Protein AF-G3IB19-F1 (afdb_monomer_lite)

Structure (mmCIF, N/CA/C/O backbone):
data_AF-G3IB19-F1
#
_entry.id   AF-G3IB19-F1
#
loop_
_atom_site.group_PDB
_atom_site.id
_atom_site.type_symbol
_atom_site.label_atom_id
_atom_site.label_alt_id
_atom_site.label_comp_id
_atom_site.label_asym_id
_atom_site.label_entity_id
_atom_site.label_seq_id
_atom_site.pdbx_PDB_ins_code
_atom_site.Cartn_x
_atom_site.Cartn_y
_atom_site.Cartn_z
_atom_site.occupancy
_atom_site.B_iso_or_equiv
_atom_site.auth_seq_id
_atom_site.auth_comp_id
_atom_site.auth_asym_id
_atom_site.auth_atom_id
_atom_site.pdbx_PDB_model_num
ATOM 1 N N . MET A 1 1 ? -4.379 5.592 -67.601 1.00 39.75 1 MET A N 1
ATOM 2 C CA . MET A 1 1 ? -2.978 5.146 -67.716 1.00 39.75 1 MET A CA 1
ATOM 3 C C . MET A 1 1 ? -2.103 6.145 -66.982 1.00 39.75 1 MET A C 1
ATOM 5 O O . MET A 1 1 ? -1.998 7.265 -67.447 1.00 39.75 1 MET A O 1
ATOM 9 N N . ASN A 1 2 ? -1.598 5.711 -65.822 1.00 28.30 2 ASN A N 1
ATOM 10 C CA . ASN A 1 2 ? -0.252 5.942 -65.273 1.00 28.30 2 ASN A CA 1
ATOM 11 C C . ASN A 1 2 ? 0.230 7.403 -65.154 1.00 28.30 2 ASN A C 1
ATOM 13 O O . ASN A 1 2 ? 0.312 8.114 -66.138 1.00 28.30 2 ASN A O 1
ATOM 17 N N . GLY A 1 3 ? 0.676 7.911 -64.015 1.00 35.91 3 GLY A N 1
ATOM 18 C CA . GLY A 1 3 ? 0.996 7.300 -62.738 1.00 35.91 3 GLY A CA 1
ATOM 19 C C . GLY A 1 3 ? 1.564 8.404 -61.849 1.00 35.91 3 GLY A C 1
ATOM 20 O O . GLY A 1 3 ? 2.319 9.262 -62.298 1.00 35.91 3 GLY A O 1
ATOM 21 N N . VAL A 1 4 ? 1.120 8.401 -60.602 1.00 43.41 4 VAL A N 1
ATOM 22 C CA . VAL A 1 4 ? 1.526 9.309 -59.533 1.00 43.41 4 VAL A CA 1
ATOM 23 C C . VAL A 1 4 ? 2.947 8.950 -59.111 1.00 43.41 4 VAL A C 1
ATOM 25 O O . VAL A 1 4 ? 3.185 7.786 -58.811 1.00 43.41 4 VAL A O 1
ATOM 28 N N . LEU A 1 5 ? 3.864 9.910 -59.000 1.00 43.44 5 LEU A N 1
ATOM 29 C CA . LEU A 1 5 ? 4.992 9.775 -58.075 1.00 43.44 5 LEU A CA 1
ATOM 30 C C . LEU A 1 5 ? 5.398 11.148 -57.537 1.00 43.44 5 LEU A C 1
ATOM 32 O O . LEU A 1 5 ? 6.238 11.859 -58.081 1.00 43.44 5 LEU A O 1
ATOM 36 N N . ALA A 1 6 ? 4.757 11.495 -56.424 1.00 43.28 6 ALA A N 1
ATOM 37 C CA . ALA A 1 6 ? 5.302 12.422 -55.453 1.00 43.28 6 ALA A CA 1
ATOM 38 C C . ALA A 1 6 ? 6.612 11.829 -54.914 1.00 43.28 6 ALA A C 1
ATOM 40 O O . ALA A 1 6 ? 6.618 10.719 -54.376 1.00 43.28 6 ALA A O 1
ATOM 41 N N . ALA A 1 7 ? 7.720 12.557 -55.044 1.00 43.75 7 ALA A N 1
ATOM 42 C CA . ALA A 1 7 ? 8.941 12.237 -54.319 1.00 43.75 7 ALA A CA 1
ATOM 43 C C . ALA A 1 7 ? 8.720 12.614 -52.848 1.00 43.75 7 ALA A C 1
ATOM 45 O O . ALA A 1 7 ? 8.956 13.743 -52.421 1.00 43.75 7 ALA A O 1
ATOM 46 N N . ALA A 1 8 ? 8.154 11.666 -52.104 1.00 45.75 8 ALA A N 1
ATOM 47 C CA . ALA A 1 8 ? 7.985 11.742 -50.668 1.00 45.75 8 ALA A CA 1
ATOM 48 C C . ALA A 1 8 ? 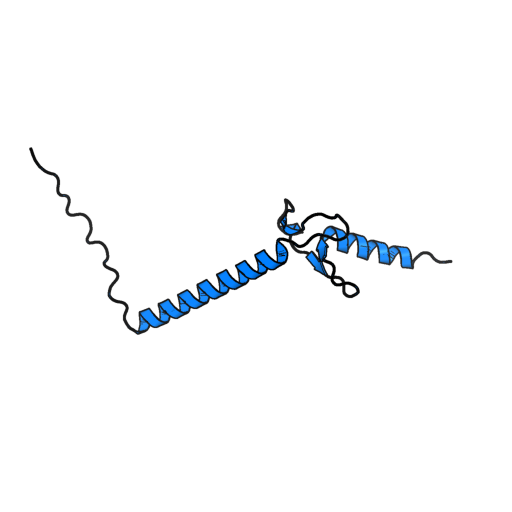9.345 11.936 -49.987 1.00 45.75 8 ALA A C 1
ATOM 50 O O . ALA A 1 8 ? 10.350 11.351 -50.392 1.00 45.75 8 ALA A O 1
ATOM 51 N N . SER A 1 9 ? 9.319 12.765 -48.945 1.00 45.25 9 SER A N 1
ATOM 52 C CA . SER A 1 9 ? 10.362 13.030 -47.964 1.00 45.25 9 SER A CA 1
ATOM 53 C C . SER A 1 9 ? 11.434 11.952 -47.885 1.00 45.25 9 SER A C 1
ATOM 55 O O . SER A 1 9 ? 11.145 10.791 -47.584 1.00 45.25 9 SER A O 1
ATOM 57 N N . ILE A 1 10 ? 12.686 12.377 -48.061 1.00 52.28 10 ILE A N 1
ATOM 58 C CA . ILE A 1 10 ? 13.865 11.627 -47.639 1.00 52.28 10 ILE A CA 1
ATOM 59 C C . ILE A 1 10 ? 13.678 11.352 -46.148 1.00 52.28 10 ILE A C 1
ATOM 61 O O . ILE A 1 10 ? 13.887 12.208 -45.290 1.00 52.28 10 ILE A O 1
ATOM 65 N N . LYS A 1 11 ? 13.170 10.153 -45.866 1.00 55.16 11 LYS A N 1
ATOM 66 C CA . LYS A 1 11 ? 13.022 9.569 -44.543 1.00 55.16 11 LYS A CA 1
ATOM 67 C C . LYS A 1 11 ? 14.368 9.753 -43.860 1.00 55.16 11 LYS A C 1
ATOM 69 O O . LYS A 1 11 ? 15.359 9.247 -44.374 1.00 55.16 11 LYS A O 1
ATOM 74 N N . SER A 1 12 ? 14.408 10.502 -42.758 1.00 49.53 12 SER A N 1
ATOM 75 C CA . SER A 1 12 ? 15.586 10.623 -41.902 1.00 49.53 12 SER A CA 1
ATOM 76 C C . SER A 1 12 ? 16.071 9.223 -41.537 1.00 49.53 12 SER A C 1
ATOM 78 O O . SER A 1 12 ? 15.565 8.590 -40.609 1.00 49.53 12 SER A O 1
ATOM 80 N N . ILE A 1 13 ? 17.020 8.710 -42.317 1.00 53.31 13 ILE A N 1
ATOM 81 C CA . ILE A 1 13 ? 17.762 7.498 -42.020 1.00 53.31 13 ILE A CA 1
ATOM 82 C C . ILE A 1 13 ? 18.521 7.851 -40.749 1.00 53.31 13 ILE A C 1
ATOM 84 O O . ILE A 1 13 ? 19.409 8.705 -40.783 1.00 53.31 13 ILE A O 1
ATOM 88 N N . LYS A 1 14 ? 18.111 7.276 -39.609 1.00 58.91 14 LYS A N 1
ATOM 89 C CA . LYS A 1 14 ? 18.856 7.402 -38.354 1.00 58.91 14 LYS A CA 1
ATOM 90 C C . LYS A 1 14 ? 20.302 7.019 -38.667 1.00 58.91 14 LYS A C 1
ATOM 92 O O . LYS A 1 14 ? 20.588 5.876 -39.013 1.00 58.91 14 LYS A O 1
ATOM 97 N N . LYS A 1 15 ? 21.166 8.034 -38.641 1.00 54.00 15 LYS A N 1
ATOM 98 C CA . LYS A 1 15 ? 22.602 7.956 -38.903 1.00 54.00 15 LYS A CA 1
ATOM 99 C C . LYS A 1 15 ? 23.196 6.820 -38.054 1.00 54.00 15 LYS A C 1
ATOM 101 O O . LYS A 1 15 ? 22.754 6.674 -36.912 1.00 54.00 15 LYS A O 1
ATOM 106 N N . PRO A 1 16 ? 24.151 6.023 -38.574 1.00 54.41 16 PRO A N 1
ATOM 107 C CA . PRO A 1 16 ? 24.783 4.958 -37.799 1.00 54.41 16 PRO A CA 1
ATOM 108 C C . PRO A 1 16 ? 25.292 5.543 -36.483 1.00 54.41 16 PRO A C 1
ATOM 110 O O . PRO A 1 16 ? 26.022 6.539 -36.492 1.00 54.41 16 PRO A O 1
ATOM 113 N N . LEU A 1 17 ? 24.818 4.980 -35.369 1.00 57.00 17 LEU A N 1
ATOM 114 C CA . LEU A 1 17 ? 25.151 5.458 -34.036 1.00 57.00 17 LEU A CA 1
ATOM 115 C C . LEU A 1 17 ? 26.681 5.464 -33.889 1.00 57.00 17 LEU A C 1
ATOM 117 O O . LEU A 1 17 ? 27.331 4.426 -33.985 1.00 57.00 17 LEU A O 1
ATOM 121 N N . SER A 1 18 ? 27.264 6.642 -33.666 1.00 61.53 18 SER A N 1
ATOM 122 C CA . SER A 1 18 ? 28.650 6.761 -33.217 1.00 61.53 18 SER A CA 1
ATOM 123 C C . SER A 1 18 ? 28.805 6.061 -31.862 1.00 61.53 18 SER A C 1
ATOM 125 O O . SER A 1 18 ? 27.850 6.028 -31.086 1.00 61.53 18 SER A O 1
ATOM 127 N N . LEU A 1 19 ? 29.992 5.536 -31.539 1.00 56.56 19 LEU A N 1
ATOM 128 C CA . LEU A 1 19 ? 30.278 4.840 -30.269 1.00 56.56 19 LEU A CA 1
ATOM 129 C C . LEU A 1 19 ? 29.784 5.619 -29.030 1.00 56.56 19 LEU A C 1
ATOM 131 O O . LEU A 1 19 ? 29.220 5.033 -28.114 1.00 56.56 19 LEU A O 1
ATOM 135 N N . HIS A 1 20 ? 29.898 6.951 -29.058 1.00 58.81 20 HIS A N 1
ATOM 136 C CA . HIS A 1 20 ? 29.364 7.846 -28.027 1.00 58.81 20 HIS A CA 1
ATOM 137 C C . HIS A 1 20 ? 27.830 7.773 -27.906 1.00 58.81 20 HIS A C 1
ATOM 139 O O . HIS A 1 20 ? 27.296 7.662 -26.807 1.00 58.81 20 HIS A O 1
ATOM 145 N N . SER A 1 21 ? 27.115 7.760 -29.034 1.00 61.28 21 SER A N 1
ATOM 146 C CA . SER A 1 21 ? 25.653 7.626 -29.053 1.00 61.28 21 SER A CA 1
ATOM 147 C C . SER A 1 21 ? 25.161 6.217 -28.700 1.00 61.28 21 SER A C 1
ATOM 149 O O . SER A 1 21 ? 24.070 6.090 -28.152 1.00 61.28 21 SER A O 1
ATOM 151 N N . VAL A 1 22 ? 25.954 5.166 -28.959 1.00 70.19 22 VAL A N 1
ATOM 152 C CA . VAL A 1 22 ? 25.628 3.789 -28.541 1.00 70.19 22 VAL A CA 1
ATOM 153 C C . VAL A 1 22 ? 25.700 3.671 -27.022 1.00 70.19 22 VAL A C 1
ATOM 155 O O . VAL A 1 22 ? 24.749 3.192 -26.418 1.00 70.19 22 VAL A O 1
ATOM 158 N N . THR A 1 23 ? 26.767 4.167 -26.391 1.00 75.94 23 THR A N 1
ATOM 159 C CA . THR A 1 23 ? 26.890 4.170 -24.924 1.00 75.94 23 THR A CA 1
ATOM 160 C C . THR A 1 23 ? 25.775 4.983 -24.266 1.00 75.94 23 THR A C 1
ATOM 162 O O . THR A 1 23 ? 25.165 4.522 -23.307 1.00 75.94 23 THR A O 1
ATOM 165 N N . GLN A 1 24 ? 25.445 6.159 -24.813 1.00 79.81 24 GLN A N 1
ATOM 166 C CA . GLN A 1 24 ? 24.318 6.963 -24.325 1.00 79.81 24 GLN A CA 1
ATOM 167 C C . GLN A 1 24 ? 22.975 6.235 -24.472 1.00 79.81 24 GLN A C 1
ATOM 169 O O . GLN A 1 24 ? 22.151 6.275 -23.561 1.00 79.81 24 GLN A O 1
ATOM 174 N N . HIS A 1 25 ? 22.755 5.543 -25.592 1.00 80.69 25 HIS A N 1
ATOM 175 C CA . HIS A 1 25 ? 21.556 4.736 -25.798 1.00 80.69 25 HIS A CA 1
ATOM 176 C C . HIS A 1 25 ? 21.484 3.547 -24.832 1.00 80.69 25 HIS A C 1
ATOM 178 O O . HIS A 1 25 ? 20.423 3.305 -24.267 1.00 80.69 25 HIS A O 1
ATOM 184 N N . ILE A 1 26 ? 22.593 2.831 -24.623 1.00 86.12 26 ILE A N 1
ATOM 185 C CA . ILE A 1 26 ? 22.668 1.692 -23.699 1.00 86.12 26 ILE A CA 1
ATOM 186 C C . ILE A 1 26 ? 22.345 2.151 -22.278 1.00 86.12 26 ILE A C 1
ATOM 188 O O . ILE A 1 26 ? 21.483 1.553 -21.646 1.00 86.12 26 ILE A O 1
ATOM 192 N N . ASN A 1 27 ? 22.957 3.241 -21.810 1.00 87.94 27 ASN A N 1
ATOM 193 C CA . ASN A 1 27 ? 22.682 3.780 -20.479 1.00 87.94 27 ASN A CA 1
ATOM 194 C C . ASN A 1 27 ? 21.211 4.187 -20.337 1.00 87.94 27 ASN A C 1
ATOM 196 O O . ASN A 1 27 ? 20.546 3.737 -19.413 1.00 87.94 27 ASN A O 1
ATOM 200 N N . SER A 1 28 ? 20.666 4.926 -21.308 1.00 85.88 28 SER A N 1
ATOM 201 C CA . SER A 1 28 ? 19.248 5.303 -21.296 1.00 85.88 28 SER A CA 1
ATOM 202 C C . SER A 1 28 ? 18.307 4.091 -21.332 1.00 85.88 28 SER A C 1
ATOM 204 O O . SER A 1 28 ? 17.233 4.137 -20.734 1.00 85.88 28 SER A O 1
ATOM 206 N N . CYS A 1 29 ? 18.688 3.015 -22.026 1.00 88.44 29 CYS A N 1
ATOM 207 C CA . CYS A 1 29 ? 17.929 1.768 -22.076 1.00 88.44 29 CYS A CA 1
ATOM 208 C C . CYS A 1 29 ? 17.953 1.047 -20.722 1.00 88.44 29 CYS A C 1
ATOM 210 O O . CYS A 1 29 ? 16.904 0.625 -20.242 1.00 88.44 29 CYS A O 1
ATOM 212 N N . ILE A 1 30 ? 19.125 0.968 -20.082 1.00 90.44 30 ILE A N 1
ATOM 213 C CA . ILE A 1 30 ? 19.288 0.396 -18.740 1.00 90.44 30 ILE A CA 1
ATOM 214 C C . ILE A 1 30 ? 18.463 1.196 -17.728 1.00 90.44 30 ILE A C 1
ATOM 216 O O . ILE A 1 30 ? 17.643 0.614 -17.032 1.00 90.44 30 ILE A O 1
ATOM 220 N N . GLU A 1 31 ? 18.571 2.525 -17.721 1.00 90.94 31 GLU A N 1
ATOM 221 C CA . GLU A 1 31 ? 17.817 3.385 -16.800 1.00 90.94 31 GLU A CA 1
ATOM 222 C C . GLU A 1 31 ? 16.297 3.283 -16.982 1.00 90.94 31 GLU A C 1
ATOM 224 O O . GLU A 1 31 ? 15.540 3.449 -16.021 1.00 90.94 31 GLU A O 1
ATOM 229 N N . ALA A 1 32 ? 15.828 3.081 -18.217 1.00 86.56 32 ALA A N 1
ATOM 230 C CA . ALA A 1 32 ? 14.414 2.855 -18.498 1.00 86.56 32 ALA A CA 1
ATOM 231 C C . ALA A 1 32 ? 13.972 1.469 -18.010 1.00 86.56 32 ALA A C 1
ATOM 233 O O . ALA A 1 32 ? 12.907 1.338 -17.409 1.00 86.56 32 ALA A O 1
ATOM 234 N N . HIS A 1 33 ? 14.805 0.452 -18.230 1.00 88.31 33 HIS A N 1
ATOM 235 C CA . HIS A 1 33 ? 14.545 -0.913 -17.798 1.00 88.31 33 HIS A CA 1
ATOM 236 C C . HIS A 1 33 ? 14.537 -1.052 -16.270 1.00 88.31 33 HIS A C 1
ATOM 238 O O . HIS A 1 33 ? 13.660 -1.713 -15.727 1.00 88.31 33 HIS A O 1
ATOM 244 N N . GLU A 1 34 ? 15.455 -0.389 -15.568 1.00 91.44 34 GLU A N 1
ATOM 245 C CA . GLU A 1 34 ? 15.509 -0.374 -14.102 1.00 91.44 34 GLU A CA 1
ATOM 246 C C . GLU A 1 34 ? 14.237 0.229 -13.494 1.00 91.44 34 GLU A C 1
ATOM 248 O O . GLU A 1 34 ? 13.673 -0.336 -12.559 1.00 91.44 34 GLU A O 1
ATOM 253 N N . LYS A 1 35 ? 13.733 1.334 -14.062 1.00 89.81 35 LYS A N 1
ATOM 254 C CA . LYS A 1 35 ? 12.476 1.955 -13.610 1.00 89.81 35 LYS A CA 1
ATOM 255 C C . LYS A 1 35 ? 11.263 1.058 -13.854 1.00 89.81 35 LYS A C 1
ATOM 257 O O . LYS A 1 35 ? 10.401 0.945 -12.987 1.00 89.81 35 LYS A O 1
ATOM 262 N N . ASP A 1 36 ? 11.191 0.421 -15.021 1.00 83.38 36 ASP A N 1
ATOM 263 C CA . ASP A 1 36 ? 10.112 -0.519 -15.351 1.00 83.38 36 ASP A CA 1
ATOM 264 C C . ASP A 1 36 ? 10.137 -1.758 -14.441 1.00 83.38 36 ASP A C 1
ATOM 266 O O . ASP A 1 36 ? 9.098 -2.240 -13.982 1.00 83.38 36 ASP A O 1
ATOM 270 N N . MET A 1 37 ? 11.341 -2.225 -14.109 1.00 88.00 37 MET A N 1
ATOM 271 C CA . MET A 1 37 ? 11.561 -3.329 -13.188 1.00 88.00 37 MET A CA 1
ATOM 272 C C . MET A 1 37 ? 11.122 -2.969 -11.759 1.00 88.00 37 MET A C 1
ATOM 274 O O . MET A 1 37 ? 10.370 -3.731 -11.151 1.00 88.00 37 MET A O 1
ATOM 278 N N . GLU A 1 38 ? 11.524 -1.807 -11.231 1.00 85.12 38 GLU A N 1
ATOM 279 C CA . GLU A 1 38 ? 11.089 -1.318 -9.913 1.00 85.12 38 GLU A CA 1
ATOM 280 C C . GLU A 1 38 ? 9.561 -1.207 -9.832 1.00 85.12 38 GLU A C 1
ATOM 282 O O . GLU A 1 38 ? 8.946 -1.708 -8.886 1.00 85.12 38 GLU A O 1
AT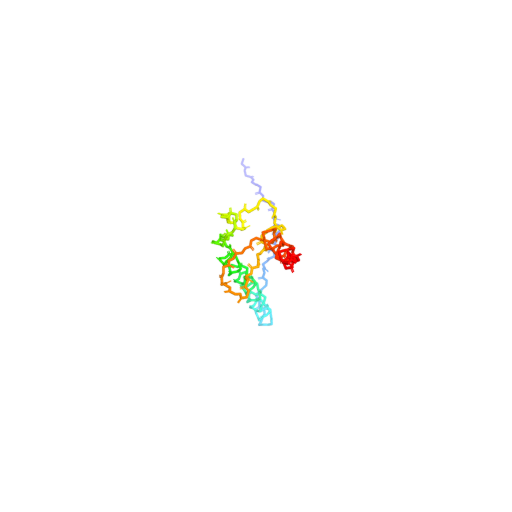OM 287 N N . LEU A 1 39 ? 8.932 -0.624 -10.858 1.00 83.12 39 LEU A N 1
ATOM 288 C CA . LEU A 1 39 ? 7.479 -0.512 -10.938 1.00 83.12 39 LEU A CA 1
ATOM 289 C C . LEU A 1 39 ? 6.812 -1.892 -10.962 1.00 83.12 39 LEU A C 1
ATOM 291 O O . LEU A 1 39 ? 5.855 -2.134 -10.226 1.00 83.12 39 LEU A O 1
ATOM 295 N N . SER A 1 40 ? 7.338 -2.815 -11.765 1.00 79.06 40 SER A N 1
ATOM 296 C CA . SER A 1 40 ? 6.835 -4.186 -11.857 1.00 79.06 40 SER A CA 1
ATOM 297 C C . SER A 1 40 ? 6.933 -4.925 -10.522 1.00 79.06 40 SER A C 1
ATOM 299 O O . SER A 1 40 ? 6.013 -5.662 -10.156 1.00 79.06 40 SER A O 1
ATOM 301 N N . PHE A 1 41 ? 8.008 -4.722 -9.757 1.00 80.06 41 PHE A N 1
ATOM 302 C CA . PHE A 1 41 ? 8.136 -5.281 -8.411 1.00 80.06 41 PHE A CA 1
ATOM 303 C C . PHE A 1 41 ? 7.164 -4.638 -7.421 1.00 80.06 41 PHE A C 1
ATOM 305 O O . PHE A 1 41 ? 6.526 -5.358 -6.653 1.00 80.06 41 PHE A O 1
ATOM 312 N N . ALA A 1 42 ? 6.989 -3.316 -7.462 1.00 78.56 42 ALA A N 1
ATOM 313 C CA . ALA A 1 42 ? 6.035 -2.614 -6.607 1.00 78.56 42 ALA A CA 1
ATOM 314 C C . ALA A 1 42 ? 4.586 -3.068 -6.865 1.00 78.56 42 ALA A C 1
ATOM 316 O O . ALA A 1 42 ? 3.826 -3.303 -5.920 1.00 78.56 42 ALA A O 1
ATOM 317 N N . VAL A 1 43 ? 4.210 -3.257 -8.134 1.00 80.88 43 VAL A N 1
ATOM 318 C CA . VAL A 1 43 ? 2.888 -3.771 -8.524 1.00 80.88 43 VAL A CA 1
ATOM 319 C C . VAL A 1 43 ? 2.713 -5.210 -8.054 1.00 80.88 43 VAL A C 1
ATOM 321 O O . VAL A 1 43 ? 1.738 -5.502 -7.372 1.00 80.88 43 VAL A O 1
ATOM 324 N N . GLN A 1 44 ? 3.661 -6.105 -8.343 1.00 77.38 44 GLN A N 1
ATOM 325 C CA . GLN A 1 44 ? 3.571 -7.498 -7.889 1.00 77.38 44 GLN A CA 1
ATOM 326 C C . GLN A 1 44 ? 3.497 -7.603 -6.362 1.00 77.38 44 GLN A C 1
ATOM 328 O O . GLN A 1 44 ? 2.712 -8.386 -5.835 1.00 77.38 44 GLN A O 1
ATOM 333 N N . TYR A 1 45 ? 4.268 -6.787 -5.642 1.00 79.00 45 TYR A N 1
ATOM 334 C CA . TYR A 1 45 ? 4.255 -6.787 -4.185 1.00 79.00 45 TYR A CA 1
ATOM 335 C C . TYR A 1 45 ? 2.932 -6.283 -3.602 1.00 79.00 45 TYR A C 1
ATOM 337 O O . TYR A 1 45 ? 2.526 -6.766 -2.551 1.00 79.00 45 TYR A O 1
ATOM 345 N N . SER A 1 46 ? 2.261 -5.323 -4.243 1.00 77.12 46 SER A N 1
ATOM 346 C CA . SER A 1 46 ? 1.026 -4.714 -3.725 1.00 77.12 46 SER A CA 1
ATOM 347 C C . SER A 1 46 ? -0.258 -5.418 -4.176 1.00 77.12 46 SER A C 1
ATOM 349 O O . SER A 1 46 ? -1.244 -5.388 -3.437 1.00 77.12 46 SER A O 1
ATOM 351 N N . LYS A 1 47 ? -0.244 -6.089 -5.335 1.00 80.00 47 LYS A N 1
ATOM 352 C CA . LYS A 1 47 ? -1.430 -6.652 -6.000 1.00 80.00 47 LYS A CA 1
ATOM 353 C C . LYS A 1 47 ? -2.237 -7.625 -5.137 1.00 80.00 47 LYS A C 1
ATOM 355 O O . LYS A 1 47 ? -3.457 -7.556 -5.139 1.00 80.00 47 LYS A O 1
ATOM 360 N N . ASP A 1 48 ? -1.569 -8.475 -4.361 1.00 83.00 48 ASP A N 1
ATOM 361 C CA . ASP A 1 48 ? -2.234 -9.518 -3.563 1.00 83.00 48 ASP A CA 1
ATOM 362 C C . ASP A 1 48 ? -2.340 -9.161 -2.069 1.00 83.00 48 ASP A C 1
ATOM 364 O O . ASP A 1 48 ? -2.625 -10.014 -1.223 1.00 83.00 48 ASP A O 1
ATOM 368 N N . LYS A 1 49 ? -2.071 -7.903 -1.691 1.00 87.06 49 LYS A N 1
ATOM 369 C CA . LYS A 1 49 ? -2.099 -7.492 -0.281 1.00 87.06 49 LYS A CA 1
ATOM 370 C C . LYS A 1 49 ? -3.522 -7.199 0.169 1.00 87.06 49 LYS A C 1
ATOM 372 O O . LYS A 1 49 ? -4.144 -6.214 -0.232 1.00 87.06 49 LYS A O 1
ATOM 377 N N . VAL A 1 50 ? -4.010 -8.058 1.058 1.00 89.94 50 VAL A N 1
ATOM 378 C CA . VAL A 1 50 ? -5.332 -7.961 1.679 1.00 89.94 50 VAL A CA 1
ATOM 379 C C . VAL A 1 50 ? -5.216 -7.273 3.033 1.00 89.94 50 VAL A C 1
ATOM 381 O O . VAL A 1 50 ? -4.301 -7.541 3.815 1.00 89.94 50 VAL A O 1
ATOM 384 N N . CYS A 1 51 ? -6.147 -6.372 3.325 1.00 90.94 51 CYS A N 1
ATOM 385 C CA . CYS A 1 51 ? -6.248 -5.761 4.639 1.00 90.94 51 CYS A CA 1
ATOM 386 C C . CYS A 1 51 ? -6.796 -6.765 5.664 1.00 90.94 51 CYS A C 1
ATOM 388 O O . CYS A 1 51 ? -7.918 -7.241 5.514 1.00 90.94 51 CYS A O 1
ATOM 390 N N . GLY A 1 52 ? -6.077 -7.006 6.762 1.00 88.44 52 GLY A N 1
ATOM 391 C CA . GLY A 1 52 ? -6.526 -7.919 7.824 1.00 88.44 52 GLY A CA 1
ATOM 392 C C . GLY A 1 52 ? -7.767 -7.469 8.615 1.00 88.44 52 GLY A C 1
ATOM 393 O O . GLY A 1 52 ? -8.295 -8.255 9.392 1.00 88.44 52 GLY A O 1
ATOM 394 N N . ILE A 1 53 ? -8.233 -6.224 8.442 1.00 89.12 53 ILE A N 1
ATOM 395 C CA . ILE A 1 53 ? -9.400 -5.669 9.160 1.00 89.12 53 ILE A CA 1
ATOM 396 C C . ILE A 1 53 ? -10.648 -5.652 8.271 1.00 89.12 53 ILE A C 1
ATOM 398 O O . ILE A 1 53 ? -11.697 -6.136 8.679 1.00 89.12 53 ILE A O 1
ATOM 402 N N . CYS A 1 54 ? -10.553 -5.079 7.066 1.00 89.81 54 CYS A N 1
ATOM 403 C CA . CYS A 1 54 ? -11.696 -4.982 6.150 1.00 89.81 54 CYS A CA 1
ATOM 404 C C . CYS A 1 54 ? -11.756 -6.117 5.118 1.00 89.81 54 CYS A C 1
ATOM 406 O O . CYS A 1 54 ? -12.727 -6.189 4.377 1.00 89.81 54 CYS A O 1
ATOM 408 N N . MET A 1 55 ? -10.742 -6.992 5.070 1.00 89.81 55 MET A N 1
ATOM 409 C CA . MET A 1 55 ? -10.643 -8.149 4.163 1.00 89.81 55 MET A CA 1
ATOM 410 C C . MET A 1 55 ? -10.670 -7.806 2.666 1.00 89.81 55 MET A C 1
ATOM 41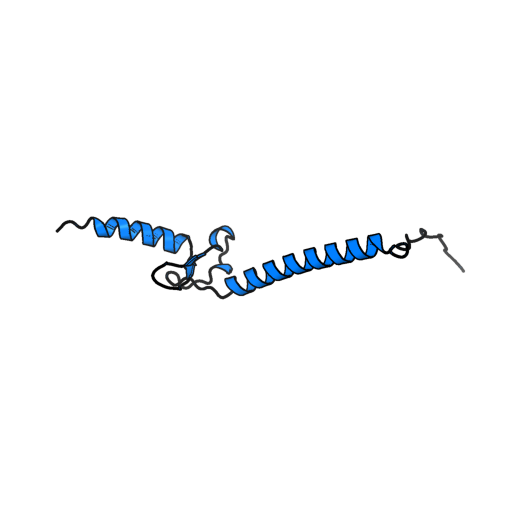2 O O . MET A 1 55 ? -10.807 -8.686 1.824 1.00 89.81 55 MET A O 1
ATOM 416 N N . GLU A 1 56 ? -10.485 -6.537 2.316 1.00 89.31 56 GLU A N 1
ATOM 417 C CA . GLU A 1 56 ? -10.396 -6.086 0.930 1.00 89.31 56 GLU A CA 1
ATOM 418 C C . GLU A 1 56 ? -8.941 -6.059 0.455 1.00 89.31 56 GLU A C 1
ATOM 420 O O . GLU A 1 56 ? -8.026 -5.741 1.227 1.00 89.31 56 GLU A O 1
ATOM 425 N N . VAL A 1 57 ? -8.735 -6.320 -0.837 1.00 89.81 57 VAL A N 1
ATOM 426 C CA . VAL A 1 57 ? -7.456 -6.077 -1.513 1.00 89.81 57 VAL A CA 1
ATOM 427 C C . VAL A 1 57 ? -7.211 -4.568 -1.547 1.00 89.81 57 VAL A C 1
ATOM 429 O O . VAL A 1 57 ? -8.053 -3.797 -2.006 1.00 89.81 57 VAL A O 1
ATOM 432 N N . VAL A 1 58 ? -6.069 -4.123 -1.020 1.00 89.00 58 VAL A N 1
ATOM 433 C CA . VAL A 1 58 ? -5.779 -2.687 -0.873 1.00 89.00 58 VAL A CA 1
ATOM 434 C C . VAL A 1 58 ? -5.586 -2.022 -2.240 1.00 89.00 58 VAL A C 1
ATOM 436 O O . VAL A 1 58 ? -6.050 -0.902 -2.446 1.00 89.00 58 VAL A O 1
ATOM 439 N N . TYR A 1 59 ? -4.969 -2.735 -3.184 1.00 87.44 59 TYR A N 1
ATOM 440 C CA . TYR A 1 59 ? -4.737 -2.266 -4.552 1.00 87.44 59 TYR A CA 1
ATOM 441 C C . TYR A 1 59 ? -6.026 -2.131 -5.390 1.00 87.44 59 TYR A C 1
ATOM 443 O O . TYR A 1 59 ? -6.094 -1.293 -6.281 1.00 87.44 59 TYR A O 1
ATOM 451 N N . ASP A 1 60 ? -7.085 -2.886 -5.082 1.00 88.06 60 ASP A N 1
ATOM 452 C CA . ASP A 1 60 ? -8.374 -2.823 -5.802 1.00 88.06 60 ASP A CA 1
ATOM 453 C C . ASP A 1 60 ? -9.279 -1.669 -5.345 1.00 88.06 60 ASP A C 1
ATOM 455 O O . ASP A 1 60 ? -10.380 -1.471 -5.863 1.00 88.06 60 ASP A O 1
ATOM 459 N N . LYS A 1 61 ? -8.848 -0.877 -4.358 1.00 86.88 61 LYS A N 1
ATOM 460 C CA . LYS A 1 61 ? -9.654 0.247 -3.881 1.00 86.88 61 LYS A CA 1
ATOM 461 C C . LYS A 1 61 ? -9.835 1.282 -4.990 1.00 86.88 61 LYS A C 1
ATOM 463 O O . LYS A 1 61 ? -8.884 1.658 -5.671 1.00 86.88 61 LYS A O 1
ATOM 468 N N . ALA A 1 62 ? -11.063 1.791 -5.112 1.00 88.75 62 ALA A N 1
ATOM 469 C CA . ALA A 1 62 ? -11.445 2.754 -6.149 1.00 88.75 62 ALA A CA 1
ATOM 470 C C . ALA A 1 62 ? -10.606 4.045 -6.122 1.00 88.75 62 ALA A C 1
ATOM 472 O O . ALA A 1 62 ? -10.405 4.677 -7.156 1.00 88.75 62 ALA A O 1
ATOM 473 N N . ASN A 1 63 ? -10.115 4.437 -4.942 1.00 87.31 63 ASN A N 1
ATOM 474 C CA . ASN A 1 63 ? -9.282 5.619 -4.771 1.00 87.31 63 ASN A CA 1
ATOM 475 C C . ASN A 1 63 ? -7.804 5.215 -4.643 1.00 87.31 63 ASN A C 1
ATOM 477 O O . ASN A 1 63 ? -7.452 4.568 -3.654 1.00 87.31 63 ASN A O 1
ATOM 481 N N . PRO A 1 64 ? -6.913 5.688 -5.533 1.00 85.31 64 PRO A N 1
ATOM 482 C CA . PRO A 1 64 ? -5.475 5.410 -5.450 1.00 85.31 64 PRO A CA 1
ATOM 483 C C . PRO A 1 64 ? -4.819 5.897 -4.153 1.00 85.31 64 PRO A C 1
ATOM 485 O O . PRO A 1 64 ? -3.831 5.339 -3.693 1.00 85.31 64 PRO A O 1
ATOM 488 N N . ILE A 1 65 ? -5.399 6.920 -3.517 1.00 86.62 65 ILE A N 1
ATOM 489 C CA . ILE A 1 65 ? -4.960 7.439 -2.209 1.00 86.62 65 ILE A CA 1
ATOM 490 C C . ILE A 1 65 ? -5.062 6.362 -1.112 1.00 86.62 65 ILE A C 1
ATOM 492 O O . ILE A 1 65 ? -4.389 6.447 -0.089 1.00 86.62 65 ILE A O 1
ATOM 496 N N . GLU A 1 66 ? -5.892 5.338 -1.317 1.00 84.56 66 GLU A N 1
ATOM 497 C CA . GLU A 1 66 ? -6.080 4.223 -0.389 1.00 84.56 66 GLU A CA 1
ATOM 498 C C . GLU A 1 66 ? -5.236 2.988 -0.729 1.00 84.56 66 GLU A C 1
ATOM 500 O O . GLU A 1 66 ? -5.289 2.020 0.026 1.00 84.56 66 GLU A O 1
ATOM 505 N N . HIS A 1 67 ? -4.47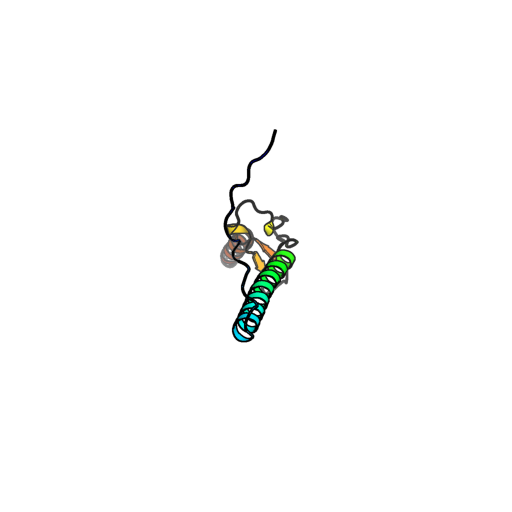7 3.010 -1.832 1.00 87.19 67 HIS A N 1
ATOM 506 C CA . HIS A 1 67 ? -3.557 1.931 -2.219 1.00 87.19 67 HIS A CA 1
ATOM 507 C C . HIS A 1 67 ? -2.361 1.758 -1.274 1.00 87.19 67 HIS A C 1
ATOM 509 O O . HIS A 1 67 ? -1.923 0.620 -1.090 1.00 87.19 67 HIS A O 1
ATOM 515 N N . PRO A 1 68 ? -1.809 2.818 -0.648 1.00 87.44 68 PRO A N 1
ATOM 516 C CA . PRO A 1 68 ? -0.803 2.637 0.382 1.00 87.44 68 PRO A CA 1
ATOM 517 C C . PRO A 1 68 ? -1.372 1.854 1.571 1.00 87.44 68 PRO A C 1
ATOM 519 O O . PRO A 1 68 ? -2.491 2.089 2.036 1.00 87.44 68 PRO A O 1
ATOM 522 N N . PHE A 1 69 ? -0.568 0.938 2.099 1.00 90.06 69 PHE A N 1
ATOM 523 C CA . PHE A 1 69 ? -0.869 0.162 3.296 1.00 90.06 69 PHE A CA 1
ATOM 524 C C . PHE A 1 69 ? 0.279 0.275 4.291 1.00 90.06 69 PHE A C 1
ATOM 526 O O . PHE A 1 69 ? 1.418 0.559 3.926 1.00 90.06 69 PHE A O 1
ATOM 533 N N . GLY A 1 70 ? -0.030 0.033 5.560 1.00 88.31 70 GLY A N 1
ATOM 534 C CA . GLY A 1 70 ? 0.978 -0.127 6.600 1.00 88.31 70 GLY A CA 1
ATOM 535 C C . GLY A 1 70 ? 1.121 -1.587 7.017 1.00 88.31 70 G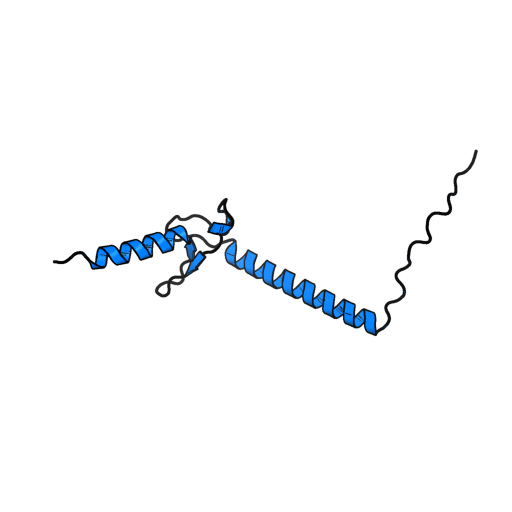LY A C 1
ATOM 536 O O . GLY A 1 70 ? 0.234 -2.414 6.778 1.00 88.31 70 GLY A O 1
ATOM 537 N N . ILE A 1 71 ? 2.248 -1.876 7.660 1.00 87.94 71 ILE A N 1
ATOM 538 C CA . ILE A 1 71 ? 2.535 -3.137 8.344 1.00 87.94 71 ILE A CA 1
ATOM 539 C C . ILE A 1 71 ? 2.761 -2.788 9.813 1.00 87.94 71 ILE A C 1
ATOM 541 O O . ILE A 1 71 ? 3.455 -1.816 10.116 1.00 87.94 71 ILE A O 1
ATOM 545 N N . LEU A 1 72 ? 2.137 -3.535 10.718 1.00 84.12 72 LEU A N 1
ATOM 546 C CA . LEU A 1 72 ? 2.220 -3.267 12.150 1.00 84.12 72 LEU A CA 1
ATOM 547 C C . LEU A 1 72 ? 3.495 -3.904 12.730 1.00 84.12 72 LEU A C 1
ATOM 549 O O . LEU A 1 72 ? 3.883 -5.000 12.341 1.00 84.12 72 LEU A O 1
ATOM 553 N N . SER A 1 73 ? 4.163 -3.254 13.683 1.00 79.56 73 SER A N 1
ATOM 554 C CA . SER A 1 73 ? 5.442 -3.763 14.216 1.00 79.56 73 SER A CA 1
ATOM 555 C C . SER A 1 73 ? 5.308 -5.092 14.974 1.00 79.56 73 SER A C 1
ATOM 557 O O . SER A 1 73 ? 6.276 -5.833 15.105 1.00 79.56 73 SER A O 1
ATOM 559 N N . ASN A 1 74 ? 4.114 -5.389 15.493 1.00 81.94 74 ASN A N 1
ATOM 560 C CA . ASN A 1 74 ? 3.809 -6.603 16.256 1.00 81.94 74 ASN A CA 1
ATOM 561 C C . ASN A 1 74 ? 3.347 -7.780 15.377 1.00 81.94 74 ASN A C 1
ATOM 563 O O . ASN A 1 74 ? 3.309 -8.912 15.854 1.00 81.94 74 ASN A O 1
ATOM 567 N N . CYS A 1 75 ? 2.976 -7.539 14.116 1.00 80.19 75 CYS A N 1
ATOM 568 C CA . CYS A 1 75 ? 2.546 -8.583 13.200 1.00 80.19 75 CYS A CA 1
ATOM 569 C C . CYS A 1 75 ? 2.775 -8.175 11.742 1.00 80.19 75 CYS A C 1
ATOM 571 O O . CYS A 1 75 ? 2.433 -7.078 11.314 1.00 80.19 75 CYS A O 1
ATOM 573 N N . ASN A 1 76 ? 3.294 -9.098 10.934 1.00 81.38 76 ASN A N 1
ATOM 574 C CA . ASN A 1 76 ? 3.645 -8.834 9.536 1.00 81.38 76 ASN A CA 1
ATOM 575 C C . ASN A 1 76 ? 2.422 -8.813 8.589 1.00 81.38 76 ASN A C 1
ATOM 577 O O . ASN A 1 76 ? 2.524 -9.166 7.411 1.00 81.38 76 ASN A O 1
ATOM 581 N N . HIS A 1 77 ? 1.253 -8.448 9.114 1.00 87.00 77 HIS A N 1
ATOM 582 C CA . HIS A 1 77 ? 0.008 -8.344 8.370 1.00 87.00 77 HIS A CA 1
ATOM 583 C C . HIS A 1 77 ? -0.114 -6.969 7.714 1.00 87.00 77 HIS A C 1
ATOM 585 O O . HIS A 1 77 ? 0.319 -5.950 8.254 1.00 87.00 77 HIS A O 1
ATOM 591 N N . THR A 1 78 ? -0.729 -6.949 6.537 1.00 90.00 78 THR A N 1
ATOM 592 C CA . THR A 1 78 ? -1.015 -5.728 5.790 1.00 90.00 78 THR A CA 1
ATOM 593 C C . THR A 1 78 ? -2.358 -5.143 6.190 1.00 90.00 78 THR A C 1
ATOM 595 O O . THR A 1 78 ? -3.349 -5.860 6.341 1.00 90.00 78 THR A O 1
ATOM 598 N N . TYR A 1 79 ? -2.412 -3.819 6.315 1.00 91.31 79 TYR A N 1
ATOM 599 C CA . TYR A 1 79 ? -3.633 -3.111 6.674 1.00 91.31 79 TYR A CA 1
ATOM 600 C C . TYR A 1 79 ? -3.794 -1.826 5.862 1.00 91.31 79 TYR A C 1
ATOM 602 O O . TYR A 1 79 ? -2.844 -1.074 5.644 1.00 91.31 79 TYR A O 1
ATOM 610 N N . CYS A 1 80 ? -5.030 -1.546 5.456 1.00 91.25 80 CYS A N 1
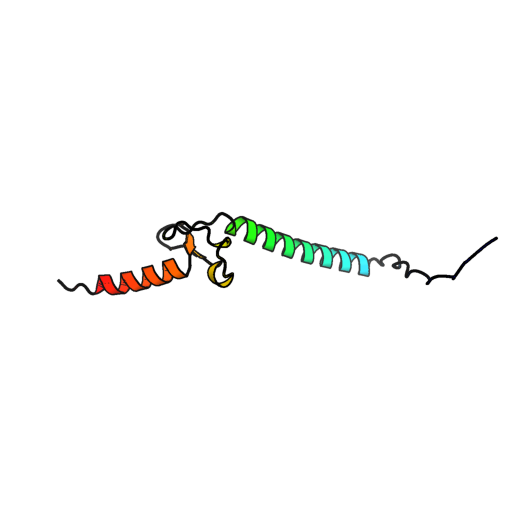ATOM 611 C CA . CYS A 1 80 ? -5.376 -0.308 4.771 1.00 91.25 80 CYS A CA 1
ATOM 612 C C . CYS A 1 80 ? -5.135 0.908 5.687 1.00 91.25 80 CYS A C 1
ATOM 614 O O . CYS A 1 80 ? -5.397 0.823 6.889 1.00 91.25 80 CYS A O 1
ATOM 616 N N . LEU A 1 81 ? -4.714 2.061 5.150 1.00 89.62 81 LEU A N 1
ATOM 617 C CA . LEU A 1 81 ? -4.451 3.254 5.977 1.00 89.62 81 LEU A CA 1
ATOM 618 C C . LEU A 1 81 ? -5.658 3.685 6.826 1.00 89.62 81 LEU A C 1
ATOM 620 O O . LEU A 1 81 ? -5.500 4.024 7.998 1.00 89.62 81 LEU A O 1
ATOM 624 N N . LYS A 1 82 ? -6.880 3.607 6.281 1.00 89.62 82 LYS A N 1
ATOM 625 C CA . LYS A 1 82 ? -8.113 3.904 7.037 1.00 89.62 82 LYS A CA 1
ATOM 626 C C . LYS A 1 82 ? -8.298 2.970 8.235 1.00 89.62 82 LYS A C 1
ATOM 628 O O . LYS A 1 82 ? -8.819 3.383 9.266 1.00 89.62 82 LYS A O 1
ATOM 633 N N . CYS A 1 83 ? -7.893 1.716 8.077 1.00 89.25 83 CYS A N 1
ATOM 634 C CA . CYS A 1 83 ? -8.062 0.654 9.049 1.00 89.25 83 CYS A CA 1
ATOM 635 C C . CYS A 1 83 ? -7.054 0.816 10.195 1.00 89.25 83 CYS A C 1
ATOM 637 O O . CYS A 1 83 ? -7.459 0.845 11.354 1.00 89.25 83 CYS A O 1
ATOM 639 N N . ILE A 1 84 ? -5.772 1.027 9.868 1.00 88.81 84 ILE A N 1
ATOM 640 C CA . ILE A 1 84 ? -4.713 1.285 10.861 1.00 88.81 84 ILE A CA 1
ATOM 641 C C . ILE A 1 84 ? -5.001 2.572 11.631 1.00 88.81 84 ILE A C 1
ATOM 643 O O . ILE A 1 84 ? -4.937 2.580 12.853 1.00 88.81 84 ILE A O 1
ATOM 647 N N . CYS A 1 85 ? -5.367 3.654 10.937 1.00 87.44 85 CYS A N 1
ATOM 648 C CA . CYS A 1 85 ? -5.610 4.950 11.572 1.00 87.44 85 CYS A CA 1
ATOM 649 C C . CYS A 1 85 ? -6.742 4.883 12.613 1.00 87.44 85 CYS A C 1
ATOM 651 O O . CYS A 1 85 ? -6.602 5.388 13.729 1.00 87.44 85 CYS A O 1
ATOM 653 N N . LYS A 1 86 ? -7.847 4.199 12.280 1.00 86.94 86 LYS A N 1
ATOM 654 C CA . LYS A 1 86 ? -8.949 3.956 13.223 1.00 86.94 86 LYS A CA 1
ATOM 655 C C . LYS A 1 86 ? -8.518 3.074 14.390 1.00 86.94 86 LYS A C 1
ATOM 657 O O . LYS A 1 86 ? -8.854 3.388 15.526 1.00 86.94 86 LYS A O 1
ATOM 662 N N . TRP A 1 87 ? -7.775 2.005 14.111 1.00 85.12 87 TRP A N 1
ATOM 663 C CA . TRP A 1 87 ? -7.287 1.082 15.131 1.00 85.12 87 TRP A CA 1
ATOM 664 C C . TRP A 1 87 ? -6.377 1.785 16.147 1.00 85.12 87 TRP A C 1
ATOM 666 O O . TRP A 1 87 ? -6.662 1.768 17.341 1.00 85.12 87 TRP A O 1
ATOM 676 N N . SER A 1 88 ? -5.356 2.510 15.679 1.00 80.00 88 SER A N 1
ATOM 677 C CA . SER A 1 88 ? -4.450 3.264 16.554 1.00 80.00 88 SER A CA 1
ATOM 678 C C . SER A 1 88 ? -5.171 4.346 17.360 1.00 80.00 88 SER A C 1
ATOM 680 O O . SER A 1 88 ? -4.797 4.614 18.498 1.00 80.00 88 SER A O 1
ATOM 682 N N . SER A 1 89 ? -6.221 4.953 16.802 1.00 76.31 89 SER A N 1
ATOM 683 C CA . SER A 1 89 ? -7.041 5.935 17.524 1.00 76.31 89 SER A CA 1
ATOM 684 C C . SER A 1 89 ? -7.912 5.289 18.611 1.00 76.31 89 SER A C 1
ATOM 686 O O . SER A 1 89 ? -8.158 5.911 19.643 1.00 76.31 89 SER A O 1
ATOM 688 N N . ALA A 1 90 ? -8.364 4.048 18.407 1.00 71.31 90 ALA A N 1
ATOM 689 C CA . ALA A 1 90 ? -9.144 3.295 19.387 1.00 71.31 90 ALA A CA 1
ATOM 690 C C . ALA A 1 90 ? -8.284 2.793 20.563 1.00 71.31 90 ALA A C 1
ATOM 692 O O . ALA A 1 90 ? -8.711 2.897 21.712 1.00 71.31 90 ALA A O 1
ATOM 693 N N . GLU A 1 91 ? -7.049 2.338 20.317 1.00 64.44 91 GLU A N 1
ATOM 694 C CA . GLU A 1 91 ? -6.130 1.904 21.389 1.00 64.44 91 GLU A CA 1
ATOM 695 C C . GLU A 1 91 ? -5.780 3.039 22.372 1.00 64.44 91 GLU A C 1
ATOM 697 O O . GLU A 1 91 ? -5.621 2.811 23.576 1.00 64.44 91 GLU A O 1
ATOM 702 N N . GLN A 1 92 ? -5.728 4.290 21.896 1.00 58.41 92 GLN A N 1
ATOM 703 C CA . GLN A 1 92 ? -5.536 5.448 22.779 1.00 58.41 92 GLN A CA 1
ATOM 704 C C . GLN A 1 92 ? -6.745 5.732 23.683 1.00 58.41 92 GLN A C 1
ATOM 706 O O . GLN A 1 92 ? -6.590 6.363 24.729 1.00 58.41 92 GLN A O 1
ATOM 711 N N . PHE A 1 93 ? -7.938 5.261 23.314 1.00 52.66 93 PHE A N 1
ATOM 712 C CA . PHE A 1 93 ? -9.149 5.422 24.115 1.00 52.66 93 PHE A CA 1
ATOM 713 C C . PHE A 1 93 ? -9.285 4.328 25.185 1.00 52.66 93 PHE A C 1
ATOM 715 O O . PHE A 1 93 ? -9.620 4.628 26.330 1.00 52.66 93 PHE A O 1
ATOM 722 N N . GLU A 1 94 ? -8.943 3.081 24.853 1.00 54.62 94 GLU A N 1
ATOM 723 C CA . GLU A 1 94 ? -8.990 1.939 25.784 1.00 54.62 94 GLU A CA 1
ATOM 724 C C . GLU A 1 94 ? -8.003 2.097 26.957 1.00 54.62 94 GLU A C 1
ATOM 726 O O . GLU A 1 94 ? -8.295 1.698 28.083 1.00 54.62 94 GLU A O 1
ATOM 731 N N . SER A 1 95 ? -6.880 2.796 26.741 1.00 56.59 95 SER A N 1
ATOM 732 C CA . SER A 1 95 ? -5.896 3.126 27.789 1.00 56.59 95 SER A CA 1
ATOM 733 C C . SER A 1 95 ? -6.426 4.091 28.867 1.00 56.59 95 SER A C 1
ATOM 735 O O . SER A 1 95 ? -5.736 4.364 29.850 1.00 56.59 95 SER A O 1
ATOM 737 N N . LYS A 1 96 ? -7.638 4.636 28.689 1.00 53.38 96 LYS A N 1
ATOM 738 C CA . LYS A 1 96 ? -8.274 5.604 29.594 1.00 53.38 96 LYS A CA 1
ATOM 739 C C . LYS A 1 96 ? -9.473 5.041 30.364 1.00 53.38 96 LYS A C 1
ATOM 741 O O . LYS A 1 96 ? -10.129 5.806 31.074 1.00 53.38 96 LYS A O 1
ATOM 746 N N . ILE A 1 97 ? -9.751 3.735 30.278 1.00 57.16 97 ILE A N 1
ATOM 747 C CA . ILE A 1 97 ? -10.694 3.076 31.193 1.00 57.16 97 ILE A CA 1
ATOM 748 C C . ILE A 1 97 ? -9.997 2.912 32.550 1.00 57.16 97 ILE A C 1
ATOM 750 O O . ILE A 1 97 ? -9.363 1.906 32.857 1.00 57.16 97 ILE A O 1
ATOM 754 N N . ILE A 1 98 ? -10.071 3.984 33.335 1.00 59.19 98 ILE A N 1
ATOM 755 C CA . ILE A 1 98 ? -9.662 4.050 34.736 1.00 59.19 98 ILE A CA 1
ATOM 756 C C . ILE A 1 98 ? -10.564 3.090 35.531 1.00 59.19 98 ILE A C 1
ATOM 758 O O . ILE A 1 98 ? -11.789 3.173 35.425 1.00 59.19 98 ILE A O 1
ATOM 762 N N . LYS A 1 99 ? -9.953 2.176 36.291 1.00 47.78 99 LYS A N 1
ATOM 763 C CA . LYS A 1 99 ? -10.626 1.325 37.284 1.00 47.78 99 LYS A CA 1
ATOM 764 C C . LYS A 1 99 ? -10.905 2.103 38.566 1.00 47.78 99 LYS A C 1
ATOM 766 O O . LYS A 1 99 ? -10.039 2.923 38.943 1.00 47.78 99 LYS A O 1
#

Foldseek 3Di:
DDDDDDPDDPPPPPPPQDPVRVVVVVVVVVVVVVVVVVVVVVCVVQQQAAAPPPRDRQCPDPDPVQSDWDADPVGRHTHTPVGVVVVVVVVVVVVPPDD

Sequence (99 aa):
MNGVLAAASIKSIKKPLSLHSVTQHINSCIEAHEKDMELSFAVQYSKDKVCGICMEVVYDKANPIEHPFGILSNCNHTYCLKCICKWSSAEQFESKIIK

Secondary structure (DSSP, 8-state):
--------------PPPPHHHHHHHHHHHHHHHHHHHHHHHHHHHHHT-B-TTT--BSTT-SSGGG--EEEETTEEEEEEHHHHHHHHHHHHHHTT---

Radius of gyration: 27.52 Å; chains: 1; bounding box: 42×22×105 Å

Organism: Cricetulus griseus (NCBI:txid10029)

InterPro domains:
  IPR013083 Zinc finger, RING/FYVE/PHD-type [G3DSA:3.30.40.10] (27-96)
  IPR017907 Zinc finger, RING-type, conserved site [PS00518] (75-84)
  IPR027370 Zinc finger, RING-type, eukaryotic [PF13445] (51-94)
  IPR045072 MKRN-like [PTHR11224] (20-99)

pLDDT: mean 75.08, std 16.69, range [28.3, 91.44]